Protein AF-A0A522Z5Q2-F1 (afdb_monomer_lite)

Secondary structure (DSSP, 8-state):
-----------------PPTTEEEETTEEEE-GGGG-------STT-PPPP--TT--PPPPPHHHHHHHHHHHHHHHHHHHHHHHHHHHHHHHHHHHHHHHHHHHHHHHHHHHHHHHH--SHHHHHHHHHHHHHHHHHHHHHHHHHHHHHHHHHHHHHHHHHHHHHHHHHHHHTPPTTPPP-

Radius of gyration: 29.08 Å; chains: 1; bounding box: 64×57×83 Å

Sequence (182 aa):
MAFLLAVWASGAQAAAVCPAGTRAYQGKCVKDAAAGWAVPSFPAAAVQPPPSKDGARRPPAGEAACRAFAADLEAFHSAQASEFSAQGRGHLRLEESLAAEAAAARDLSEDLTRQSRHARQSAIRRHLAAQAREAGQAAAAAEKRLKETVKMHREDEERFKDLYKIRARMLLERRPAGCPVK

pLDDT: mean 75.58, std 23.14, range [31.91, 97.81]

Foldseek 3Di:
DDDDDDDDDDDPDPPPPQPPQFDDDPNDTHGDVVSVPPPPPPDPPPDPDDPDDPDDPAPFDPPVLLVVLQVVLVVLVVVLVVVVVVLVVVLVVVLVVLVVLLVVLQVQLVVLQVVLVVDPDPVSNVVSNVSSVVSNVSSVVSVVVSVVSVVVSVVVVVVSVVVSVVVSVVSVVVRGHPRDDD

Structure (mmCIF, N/CA/C/O backbone):
data_AF-A0A522Z5Q2-F1
#
_entry.id   AF-A0A522Z5Q2-F1
#
loop_
_atom_site.group_PDB
_atom_site.id
_atom_site.type_symbol
_atom_site.label_atom_id
_atom_site.label_alt_id
_atom_site.label_comp_id
_atom_site.label_asym_id
_atom_site.label_entity_id
_atom_site.label_seq_id
_atom_site.pdbx_PDB_ins_code
_atom_site.Cartn_x
_atom_site.Cartn_y
_atom_site.Cartn_z
_atom_site.occupancy
_atom_site.B_iso_or_equiv
_atom_site.auth_seq_id
_atom_site.auth_comp_id
_atom_site.auth_asym_id
_atom_site.auth_atom_id
_atom_site.pdbx_PDB_model_num
ATOM 1 N N . MET A 1 1 ? 9.387 -39.835 44.032 1.00 39.75 1 MET A N 1
ATOM 2 C CA . MET A 1 1 ? 8.224 -40.233 43.212 1.00 39.75 1 MET A CA 1
ATOM 3 C C . MET A 1 1 ? 8.037 -39.197 42.122 1.00 39.75 1 MET A C 1
ATOM 5 O O . MET A 1 1 ? 7.792 -38.042 42.438 1.00 39.75 1 MET A O 1
ATOM 9 N N . ALA A 1 2 ? 8.246 -39.598 40.872 1.00 36.97 2 ALA A N 1
ATOM 10 C CA . ALA A 1 2 ? 7.953 -38.801 39.690 1.00 36.97 2 ALA A CA 1
ATOM 11 C C . ALA A 1 2 ? 6.520 -39.099 39.234 1.00 36.97 2 ALA A C 1
ATOM 13 O O . ALA A 1 2 ? 6.142 -40.267 39.197 1.00 36.97 2 ALA A O 1
ATOM 14 N N . PHE A 1 3 ? 5.765 -38.071 38.848 1.00 35.62 3 PHE A N 1
ATOM 15 C CA . PHE A 1 3 ? 4.756 -38.193 37.800 1.00 35.62 3 PHE A CA 1
ATOM 16 C C . PHE A 1 3 ? 4.723 -36.907 36.975 1.00 35.62 3 PHE A C 1
ATOM 18 O O . PHE A 1 3 ? 4.794 -35.795 37.493 1.00 35.62 3 PHE A O 1
ATOM 25 N N . LEU A 1 4 ? 4.721 -37.132 35.669 1.00 40.75 4 LEU A N 1
ATOM 26 C CA . LEU A 1 4 ? 4.955 -36.216 34.566 1.00 40.75 4 LEU A CA 1
ATOM 27 C C . LEU A 1 4 ? 3.636 -35.652 34.002 1.00 40.75 4 LEU A C 1
ATOM 29 O O . LEU A 1 4 ? 2.655 -36.379 33.914 1.00 40.75 4 LEU A O 1
ATOM 33 N N . LEU A 1 5 ? 3.731 -34.404 33.518 1.00 42.25 5 LEU A N 1
ATOM 34 C CA . LEU A 1 5 ? 3.204 -33.841 32.254 1.00 42.25 5 LEU A CA 1
ATOM 35 C C . LEU A 1 5 ? 1.690 -33.783 31.952 1.00 42.25 5 LEU A C 1
ATOM 37 O O . LEU A 1 5 ? 1.036 -34.802 31.778 1.00 42.25 5 LEU A O 1
ATOM 41 N N . ALA A 1 6 ? 1.232 -32.562 31.633 1.00 37.53 6 ALA A N 1
ATOM 42 C CA . ALA A 1 6 ? 0.583 -32.185 30.356 1.00 37.53 6 ALA A CA 1
ATOM 43 C C . ALA A 1 6 ? 0.484 -30.637 30.292 1.00 37.53 6 ALA A C 1
ATOM 45 O O . ALA A 1 6 ? -0.221 -30.032 31.089 1.00 37.53 6 ALA A O 1
ATOM 46 N N . VAL A 1 7 ? 1.388 -29.923 29.610 1.00 40.53 7 VAL A N 1
ATOM 47 C CA . VAL A 1 7 ? 1.385 -29.543 28.175 1.00 40.53 7 VAL A CA 1
ATOM 48 C C . VAL A 1 7 ? 0.210 -28.649 27.757 1.00 40.53 7 VAL A C 1
ATOM 50 O O . VAL A 1 7 ? -0.868 -29.141 27.460 1.00 40.53 7 VAL A O 1
ATOM 53 N N . TRP A 1 8 ? 0.512 -27.351 27.632 1.00 32.66 8 TRP A N 1
ATOM 54 C CA . TRP A 1 8 ? 0.177 -26.451 26.511 1.00 32.66 8 TRP A CA 1
ATOM 55 C C . TRP A 1 8 ? 1.409 -25.525 26.363 1.00 32.66 8 TRP A C 1
ATOM 57 O O . TRP A 1 8 ? 1.657 -24.686 27.220 1.00 32.66 8 TRP A O 1
ATOM 67 N N . ALA A 1 9 ? 2.410 -25.844 25.530 1.00 31.91 9 ALA A N 1
ATOM 68 C CA . ALA A 1 9 ? 2.578 -25.321 24.163 1.00 31.91 9 ALA A CA 1
ATOM 69 C C . ALA A 1 9 ? 1.992 -23.897 24.009 1.00 31.91 9 ALA A C 1
ATOM 71 O O . ALA A 1 9 ? 0.781 -23.730 23.965 1.00 31.91 9 ALA A O 1
ATOM 72 N N . SER A 1 10 ? 2.776 -22.818 23.913 1.00 33.16 10 SER A N 1
ATOM 73 C CA . SER A 1 10 ? 3.677 -22.580 22.780 1.00 33.16 10 SER A CA 1
ATOM 74 C C . SER A 1 10 ? 4.737 -21.500 23.077 1.00 33.16 10 SER A C 1
ATOM 76 O O . SER A 1 10 ? 4.410 -20.349 23.336 1.00 33.16 10 SER A O 1
ATOM 78 N N . GLY A 1 11 ? 6.017 -21.858 22.928 1.00 32.12 11 GLY A N 1
ATOM 79 C CA . GLY A 1 11 ? 6.884 -21.130 21.991 1.00 32.12 11 GLY A CA 1
ATOM 80 C C . GLY A 1 11 ? 7.671 -19.894 22.437 1.00 32.12 11 GLY A C 1
ATOM 81 O O . GLY A 1 11 ? 8.184 -19.212 21.557 1.00 32.12 11 GLY A O 1
ATOM 82 N N . ALA A 1 12 ? 7.854 -19.605 23.727 1.00 33.62 12 ALA A N 1
ATOM 83 C CA . ALA A 1 12 ? 8.847 -18.609 24.159 1.00 33.62 12 ALA A CA 1
ATOM 84 C C . ALA A 1 12 ? 10.273 -19.194 24.081 1.00 33.62 12 ALA A C 1
ATOM 86 O O . ALA A 1 12 ? 10.928 -19.440 25.091 1.00 33.62 12 ALA A O 1
ATOM 87 N N . GLN A 1 13 ? 10.739 -19.492 22.866 1.00 34.06 13 GLN A N 1
ATOM 88 C CA . GLN A 1 13 ? 12.143 -19.801 22.623 1.00 34.06 13 GLN A CA 1
ATOM 89 C C . GLN A 1 13 ? 12.904 -18.485 22.548 1.00 34.06 13 GLN A C 1
ATOM 91 O O . GLN A 1 13 ? 12.563 -17.602 21.761 1.00 34.06 13 GLN A O 1
ATOM 96 N N . ALA A 1 14 ? 13.902 -18.382 23.426 1.00 37.41 14 ALA A N 1
ATOM 97 C CA . ALA A 1 14 ? 14.909 -17.340 23.476 1.00 37.41 14 ALA A CA 1
ATOM 98 C C . ALA A 1 14 ? 15.208 -16.799 22.077 1.00 37.41 14 ALA A C 1
ATOM 100 O O . ALA A 1 14 ? 15.500 -17.575 21.165 1.00 37.41 14 ALA A O 1
ATOM 101 N N . ALA A 1 15 ? 15.111 -15.479 21.924 1.00 38.41 15 ALA A N 1
ATOM 102 C CA . ALA A 1 15 ? 15.495 -14.780 20.713 1.00 38.41 15 ALA A CA 1
ATOM 103 C C . ALA A 1 15 ? 16.954 -15.133 20.392 1.00 38.41 15 ALA A C 1
ATOM 105 O O . ALA A 1 15 ? 17.887 -14.534 20.923 1.00 38.41 15 ALA A O 1
ATOM 106 N N . ALA A 1 16 ? 17.150 -16.153 19.556 1.00 43.03 16 ALA A N 1
ATOM 107 C CA . ALA A 1 16 ? 18.409 -16.394 18.891 1.00 43.03 16 ALA A CA 1
ATOM 108 C C . ALA A 1 16 ? 18.681 -15.116 18.104 1.00 43.03 16 ALA A C 1
ATOM 110 O O . ALA A 1 16 ? 17.956 -14.802 17.158 1.00 43.03 16 ALA A O 1
ATOM 111 N N . VAL A 1 17 ? 19.650 -14.330 18.572 1.00 49.66 17 VAL A N 1
ATOM 112 C CA . VAL A 1 17 ? 20.093 -13.112 17.899 1.00 49.66 17 VAL A CA 1
ATOM 113 C C . VAL A 1 17 ? 20.718 -13.563 16.588 1.00 49.66 17 VAL A C 1
ATOM 115 O O . VAL A 1 17 ? 21.892 -13.916 16.516 1.00 49.66 17 VAL A O 1
ATOM 118 N N . CYS A 1 18 ? 19.882 -13.662 15.562 1.00 51.28 18 CYS A N 1
ATOM 119 C CA . CYS A 1 18 ? 20.317 -13.998 14.227 1.00 51.28 18 CYS A CA 1
ATOM 120 C C . CYS A 1 18 ? 21.142 -12.819 13.685 1.00 51.28 18 CYS A C 1
ATOM 122 O O . CYS A 1 18 ? 20.737 -11.665 13.858 1.00 51.28 18 CYS A O 1
ATOM 124 N N . PRO A 1 19 ? 22.316 -13.071 13.077 1.00 53.00 19 PRO A N 1
ATOM 125 C CA . PRO A 1 19 ? 23.154 -12.012 12.525 1.00 53.00 19 PRO A CA 1
ATOM 126 C C . PRO A 1 19 ? 22.385 -11.192 11.478 1.00 53.00 19 PRO A C 1
ATOM 128 O O . PRO A 1 19 ? 21.470 -11.701 10.821 1.00 53.00 19 PRO A O 1
ATOM 131 N N . ALA A 1 20 ? 22.762 -9.919 11.320 1.00 49.28 20 ALA A N 1
ATOM 132 C CA . ALA A 1 20 ? 22.108 -8.991 10.398 1.00 49.28 20 ALA A CA 1
ATOM 133 C C . ALA A 1 20 ? 21.962 -9.601 8.987 1.00 49.28 20 ALA A C 1
ATOM 135 O O . ALA A 1 20 ? 22.921 -10.132 8.428 1.00 49.28 20 ALA A O 1
ATOM 136 N N . GLY A 1 21 ? 20.749 -9.545 8.428 1.00 53.97 21 GLY A N 1
ATOM 137 C CA . GLY A 1 21 ? 20.407 -10.163 7.137 1.00 53.97 21 GLY A CA 1
ATOM 138 C C . GLY A 1 21 ? 19.859 -11.596 7.219 1.00 53.97 21 GLY A C 1
ATOM 139 O O . GLY A 1 21 ? 19.678 -12.250 6.188 1.00 53.97 21 GLY A O 1
ATOM 140 N N . THR A 1 22 ? 19.577 -12.105 8.422 1.00 58.41 22 THR A N 1
ATOM 141 C CA . THR A 1 22 ? 18.946 -13.417 8.632 1.00 58.41 22 THR A CA 1
ATOM 142 C C . THR A 1 22 ? 17.765 -13.311 9.598 1.00 58.41 22 THR A C 1
ATOM 144 O O . THR A 1 22 ? 17.774 -12.488 10.511 1.00 58.41 22 THR A O 1
ATOM 147 N N . ARG A 1 23 ? 16.735 -14.143 9.402 1.00 61.78 23 ARG A N 1
ATOM 148 C CA . ARG A 1 23 ? 15.560 -14.233 10.280 1.00 61.78 23 ARG A CA 1
ATOM 149 C C . ARG A 1 23 ? 15.444 -15.625 10.890 1.00 61.78 23 ARG A C 1
ATOM 151 O O . ARG A 1 23 ? 15.803 -16.617 10.255 1.00 61.78 23 ARG A O 1
ATOM 158 N N . ALA A 1 24 ? 14.917 -15.713 12.106 1.00 61.19 24 ALA A N 1
ATOM 159 C CA . ALA A 1 24 ? 14.666 -16.995 12.750 1.00 61.19 24 ALA A CA 1
ATOM 160 C C . ALA A 1 24 ? 13.459 -17.691 12.096 1.00 61.19 24 ALA A C 1
ATOM 162 O O . ALA A 1 24 ? 12.355 -17.150 12.075 1.00 61.19 24 ALA A O 1
ATOM 163 N N . TYR A 1 25 ? 13.661 -18.898 11.570 1.00 56.28 25 TYR A N 1
ATOM 164 C CA . TYR A 1 25 ? 12.592 -19.765 11.081 1.00 56.28 25 TYR A CA 1
ATOM 165 C C . TYR A 1 25 ? 12.847 -21.191 11.577 1.00 56.28 25 TYR A C 1
ATOM 167 O O . TYR A 1 25 ? 13.908 -21.763 11.335 1.00 56.28 25 TYR A O 1
ATOM 175 N N . GLN A 1 26 ? 11.886 -21.741 12.325 1.00 53.81 26 GLN A N 1
ATOM 176 C CA . GLN A 1 26 ? 11.979 -23.059 12.973 1.00 53.81 26 GLN A CA 1
ATOM 177 C C . GLN A 1 26 ? 13.269 -23.268 13.794 1.00 53.81 26 GLN A C 1
ATOM 179 O O . GLN A 1 26 ? 13.958 -24.277 13.662 1.00 53.81 26 GLN A O 1
ATOM 184 N N . GLY A 1 27 ? 13.628 -22.286 14.628 1.00 56.16 27 GLY A N 1
ATOM 185 C CA . GLY A 1 27 ? 14.790 -22.380 15.522 1.00 56.16 27 GLY A CA 1
ATOM 186 C C . GLY A 1 27 ? 16.156 -22.309 14.826 1.00 56.16 27 GLY A C 1
ATOM 187 O O . GLY A 1 27 ? 17.178 -22.493 15.480 1.00 56.16 27 GLY A O 1
ATOM 188 N N . LYS A 1 28 ? 16.196 -22.031 13.517 1.00 50.75 28 LYS A N 1
ATOM 189 C CA . LYS A 1 28 ? 17.424 -21.802 12.744 1.00 50.75 28 LYS A CA 1
ATOM 190 C C . LYS A 1 28 ? 17.410 -20.394 12.156 1.00 50.75 28 LYS A C 1
ATOM 192 O O . LYS A 1 28 ? 16.359 -19.896 11.755 1.00 50.75 28 LYS A O 1
ATOM 197 N N . CYS A 1 29 ? 18.573 -19.751 12.089 1.00 65.12 29 CYS A N 1
ATOM 198 C CA . CYS A 1 29 ? 18.718 -18.490 11.368 1.00 65.12 29 CYS A CA 1
ATOM 199 C C . CYS A 1 29 ? 18.789 -18.792 9.872 1.00 65.12 29 CYS A C 1
ATOM 201 O O . CYS A 1 29 ? 19.710 -19.461 9.405 1.00 65.12 29 CYS A O 1
ATOM 203 N N . VAL A 1 30 ? 17.791 -18.329 9.130 1.00 64.38 30 VAL A N 1
ATOM 204 C CA . VAL A 1 30 ? 17.676 -18.528 7.685 1.00 64.38 30 VAL A CA 1
ATOM 205 C C . VAL A 1 30 ? 17.861 -17.175 7.013 1.00 64.38 30 VAL A C 1
ATOM 207 O O . VAL A 1 30 ? 17.411 -16.155 7.536 1.00 64.38 30 VAL A O 1
ATOM 210 N N . LYS A 1 31 ? 18.555 -17.145 5.872 1.00 59.38 31 LYS A N 1
ATOM 211 C CA . LYS A 1 31 ? 18.798 -15.911 5.117 1.00 59.38 31 LYS A CA 1
ATOM 212 C C . LYS A 1 31 ? 17.469 -15.224 4.828 1.00 59.38 31 LYS A C 1
ATOM 214 O O . LYS A 1 31 ? 16.547 -15.854 4.309 1.00 59.38 31 LYS A O 1
ATOM 219 N N . ASP A 1 32 ? 17.357 -13.964 5.231 1.00 53.25 32 ASP A N 1
ATOM 220 C CA . ASP A 1 32 ? 16.110 -13.240 5.077 1.00 53.25 32 ASP A CA 1
ATOM 221 C C . ASP A 1 32 ? 15.901 -12.951 3.587 1.00 53.25 32 ASP A C 1
ATOM 223 O O . ASP A 1 32 ? 16.698 -12.254 2.961 1.00 53.25 32 ASP A O 1
ATOM 227 N N . ALA A 1 33 ? 14.849 -13.516 2.992 1.00 50.41 33 ALA A N 1
ATOM 228 C CA . ALA A 1 33 ? 14.496 -13.229 1.604 1.00 50.41 33 ALA A CA 1
ATOM 229 C C . ALA A 1 33 ? 14.073 -11.758 1.429 1.00 50.41 33 ALA A C 1
ATOM 231 O O . ALA A 1 33 ? 14.180 -11.223 0.328 1.00 50.41 33 ALA A O 1
ATOM 232 N N . ALA A 1 34 ? 13.679 -11.074 2.514 1.00 44.62 34 ALA A N 1
ATOM 233 C CA . ALA A 1 34 ? 13.460 -9.630 2.513 1.00 44.62 34 ALA A CA 1
ATOM 234 C C . ALA A 1 34 ? 14.778 -8.827 2.486 1.00 44.62 34 ALA A C 1
ATOM 236 O O . ALA A 1 34 ? 14.795 -7.719 1.960 1.00 44.62 34 ALA A O 1
ATOM 237 N N . ALA A 1 35 ? 15.904 -9.405 2.930 1.00 40.78 35 ALA A N 1
ATOM 238 C CA . ALA A 1 35 ? 17.241 -8.824 2.746 1.00 40.78 35 ALA A CA 1
ATOM 239 C C . ALA A 1 35 ? 17.803 -9.052 1.324 1.00 40.78 35 ALA A C 1
ATOM 241 O O . ALA A 1 35 ? 18.910 -8.620 1.009 1.00 40.78 35 ALA A O 1
ATOM 242 N N . GLY A 1 36 ? 17.038 -9.734 0.462 1.00 36.78 36 GLY A N 1
ATOM 243 C CA . GLY A 1 36 ? 17.340 -9.971 -0.949 1.00 36.78 36 GLY A CA 1
ATOM 244 C C . GLY A 1 36 ? 16.878 -8.866 -1.900 1.00 36.78 36 GLY A C 1
ATOM 245 O O . GLY A 1 36 ? 17.236 -8.920 -3.070 1.00 36.78 36 GLY A O 1
ATOM 246 N N . TRP A 1 37 ? 16.179 -7.830 -1.424 1.00 36.66 37 TRP A N 1
ATOM 247 C CA . TRP A 1 37 ? 15.993 -6.590 -2.192 1.00 36.66 37 TRP A CA 1
ATOM 248 C C . TRP A 1 37 ? 17.226 -5.690 -2.057 1.00 36.66 37 TRP A C 1
ATOM 250 O O . TRP A 1 37 ? 17.135 -4.475 -1.898 1.00 36.66 37 TRP A O 1
ATOM 260 N N . ALA A 1 38 ? 18.413 -6.291 -2.129 1.00 36.41 38 ALA A N 1
ATOM 261 C CA . ALA A 1 38 ? 19.543 -5.562 -2.654 1.00 36.41 38 ALA A CA 1
ATOM 262 C C . ALA A 1 38 ? 19.177 -5.277 -4.111 1.00 36.41 38 ALA A C 1
ATOM 264 O O . ALA A 1 38 ? 19.219 -6.172 -4.956 1.00 36.41 38 ALA A O 1
ATOM 265 N N . VAL A 1 39 ? 18.769 -4.033 -4.387 1.00 37.34 39 VAL A N 1
ATOM 266 C CA . VAL A 1 39 ? 18.890 -3.444 -5.723 1.00 37.34 39 VAL A CA 1
ATOM 267 C C . VAL A 1 39 ? 20.218 -3.961 -6.267 1.00 37.34 39 VAL A C 1
ATOM 269 O O . VAL A 1 39 ? 21.220 -3.758 -5.575 1.00 37.34 39 VAL A O 1
ATOM 272 N N . PRO A 1 40 ? 20.271 -4.679 -7.403 1.00 36.97 40 PRO A N 1
ATOM 273 C CA . PRO A 1 40 ? 21.553 -5.062 -7.950 1.00 36.97 40 PRO A CA 1
ATOM 274 C C . PRO A 1 40 ? 22.292 -3.756 -8.232 1.00 36.97 40 PRO A C 1
ATOM 276 O O . PRO A 1 40 ? 22.008 -3.048 -9.199 1.00 36.97 40 PRO A O 1
ATOM 279 N N . SER A 1 41 ? 23.209 -3.396 -7.336 1.00 40.81 41 SER A N 1
ATOM 280 C CA . SER A 1 41 ? 24.253 -2.430 -7.591 1.00 40.81 41 SER A CA 1
ATOM 281 C C . SER A 1 41 ? 25.158 -3.107 -8.605 1.00 40.81 41 SER A C 1
ATOM 283 O O . SER A 1 41 ? 26.163 -3.734 -8.278 1.00 40.81 41 SER A O 1
ATOM 285 N N . PHE A 1 42 ? 24.741 -3.051 -9.868 1.00 39.38 42 PHE A N 1
ATOM 286 C CA . PHE A 1 42 ? 25.626 -3.367 -10.971 1.00 39.38 42 PHE A CA 1
ATOM 287 C C . PHE A 1 42 ? 26.888 -2.513 -10.798 1.00 39.38 42 PHE A C 1
ATOM 289 O O . PHE A 1 42 ? 26.778 -1.327 -10.458 1.00 39.38 42 PHE A O 1
ATOM 296 N N . PRO A 1 43 ? 28.086 -3.101 -10.951 1.00 35.94 43 PRO A N 1
ATOM 297 C CA . PRO A 1 43 ? 29.319 -2.412 -10.630 1.00 35.94 43 PRO A CA 1
ATOM 298 C C . PRO A 1 43 ? 29.424 -1.161 -11.501 1.00 35.94 43 PRO A C 1
ATOM 300 O O . PRO A 1 43 ? 29.395 -1.236 -12.727 1.00 35.94 43 PRO A O 1
ATOM 303 N N . ALA A 1 44 ? 29.604 -0.004 -10.862 1.00 38.53 44 ALA A N 1
ATOM 304 C CA . ALA A 1 44 ? 29.945 1.251 -11.535 1.00 38.53 44 ALA A CA 1
ATOM 305 C C . ALA A 1 44 ? 31.268 1.153 -12.334 1.00 38.53 44 ALA A C 1
ATOM 307 O O . ALA A 1 44 ? 31.595 2.032 -13.128 1.00 38.53 44 ALA A O 1
ATOM 308 N N . ALA A 1 45 ? 32.022 0.064 -12.162 1.00 34.72 45 ALA A N 1
ATOM 309 C CA . ALA A 1 45 ? 33.273 -0.232 -12.842 1.00 34.72 45 ALA A CA 1
ATOM 310 C C . ALA A 1 45 ? 33.057 -1.031 -14.143 1.00 34.72 45 ALA A C 1
ATOM 312 O O . ALA A 1 45 ? 33.442 -2.190 -14.244 1.00 34.72 45 ALA A O 1
ATOM 313 N N . ALA A 1 46 ? 32.445 -0.400 -15.144 1.00 38.81 46 ALA A N 1
ATOM 314 C CA . ALA A 1 46 ? 32.637 -0.758 -16.560 1.00 38.81 46 ALA A CA 1
ATOM 315 C C . 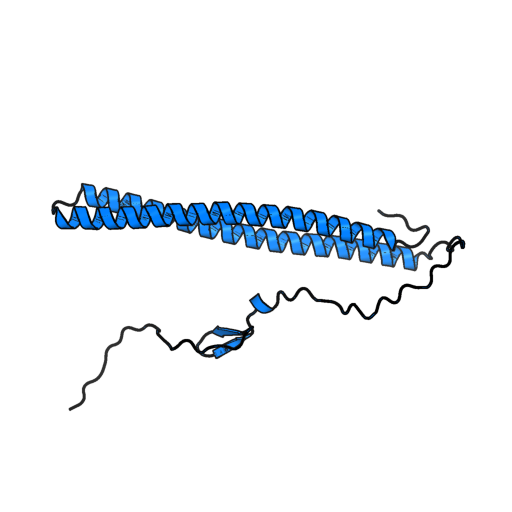ALA A 1 46 ? 32.287 0.386 -17.530 1.00 38.81 46 ALA A C 1
ATOM 317 O O . ALA A 1 46 ? 32.404 0.227 -18.742 1.00 38.81 46 ALA A O 1
ATOM 318 N N . VAL A 1 47 ? 31.873 1.554 -17.030 1.00 40.94 47 VAL A N 1
ATOM 319 C CA . VAL A 1 47 ? 31.561 2.712 -17.872 1.00 40.94 47 VAL A CA 1
ATOM 320 C C . VAL A 1 47 ? 32.761 3.648 -17.858 1.00 40.94 47 VAL A C 1
ATOM 322 O O . VAL A 1 47 ? 32.759 4.677 -17.190 1.00 40.94 47 VAL A O 1
ATOM 325 N N . GLN A 1 48 ? 33.817 3.287 -18.589 1.00 32.72 48 GLN A N 1
ATOM 326 C CA . GLN A 1 48 ? 34.697 4.334 -19.098 1.00 32.72 48 GLN A CA 1
ATOM 327 C C . GLN A 1 48 ? 33.890 5.106 -20.151 1.00 32.72 48 GLN A C 1
ATOM 329 O O . GLN A 1 48 ? 33.435 4.491 -21.122 1.00 32.72 48 GLN A O 1
ATOM 334 N N . PRO A 1 49 ? 33.653 6.420 -19.978 1.00 40.06 49 PRO A N 1
ATOM 335 C CA . PRO A 1 49 ? 33.082 7.214 -21.051 1.00 40.06 49 PRO A CA 1
ATOM 336 C C . PRO A 1 49 ? 34.054 7.147 -22.239 1.00 40.06 49 PRO A C 1
ATOM 338 O O . PRO A 1 49 ? 35.247 7.404 -22.050 1.00 40.06 49 PRO A O 1
ATOM 341 N N . PRO A 1 50 ? 33.611 6.785 -23.458 1.00 42.81 50 PRO A N 1
ATOM 342 C CA . PRO A 1 50 ? 34.470 6.959 -24.617 1.00 42.81 50 PRO A CA 1
ATOM 343 C C . PRO A 1 50 ? 34.821 8.451 -24.725 1.00 42.81 50 PRO A C 1
ATOM 345 O O . PRO A 1 50 ? 33.965 9.292 -24.430 1.00 42.81 50 PRO A O 1
ATOM 348 N N . PRO A 1 51 ? 36.056 8.806 -25.121 1.00 38.00 51 PRO A N 1
ATOM 349 C CA . PRO A 1 51 ? 36.444 10.202 -25.251 1.00 38.00 51 PRO A CA 1
ATOM 350 C C . PRO A 1 51 ? 35.467 10.922 -26.182 1.00 38.00 51 PRO A C 1
ATOM 352 O O . PRO A 1 51 ? 35.148 10.429 -27.270 1.00 38.00 51 PRO A O 1
ATOM 355 N N . SER A 1 52 ? 34.991 12.082 -25.726 1.00 41.00 52 SER A N 1
ATOM 356 C CA . SER A 1 52 ? 34.216 13.029 -26.522 1.00 41.00 52 SER A CA 1
ATOM 357 C C . SER A 1 52 ? 34.997 13.353 -27.794 1.00 41.00 52 SER A C 1
ATOM 359 O O . SER A 1 52 ? 35.996 14.068 -27.755 1.00 41.00 52 SER A O 1
ATOM 361 N N . LYS A 1 53 ? 34.578 12.782 -28.925 1.00 39.84 53 LYS A N 1
ATOM 362 C CA . LYS A 1 53 ? 34.948 13.293 -30.242 1.00 39.84 53 LYS A CA 1
ATOM 363 C C . LYS A 1 53 ? 33.817 14.192 -30.704 1.00 39.84 53 LYS A C 1
ATOM 365 O O . LYS A 1 53 ? 32.850 13.726 -31.308 1.00 39.84 53 LYS A O 1
ATOM 370 N N . ASP A 1 54 ? 33.967 15.471 -30.392 1.00 44.38 54 ASP A N 1
ATOM 371 C CA . ASP A 1 54 ? 33.255 16.546 -31.062 1.00 44.38 54 ASP A CA 1
ATOM 372 C C . ASP A 1 54 ? 33.462 16.427 -32.585 1.00 44.38 54 ASP A C 1
ATOM 374 O O . ASP A 1 54 ? 34.579 16.246 -33.071 1.00 44.38 54 ASP A O 1
ATOM 378 N N . GLY A 1 55 ? 32.367 16.494 -33.347 1.00 37.97 55 GLY A N 1
ATOM 379 C CA . GLY A 1 55 ? 32.405 16.864 -34.768 1.00 37.97 55 GLY A CA 1
ATOM 380 C C . GLY A 1 55 ? 32.316 15.769 -35.840 1.00 37.97 55 GLY A C 1
ATOM 381 O O . GLY A 1 55 ? 32.260 16.120 -37.016 1.00 37.97 55 GLY A O 1
ATOM 382 N N . ALA A 1 56 ? 32.235 14.473 -35.521 1.00 40.38 56 ALA A N 1
ATOM 383 C CA . ALA A 1 56 ? 32.031 13.443 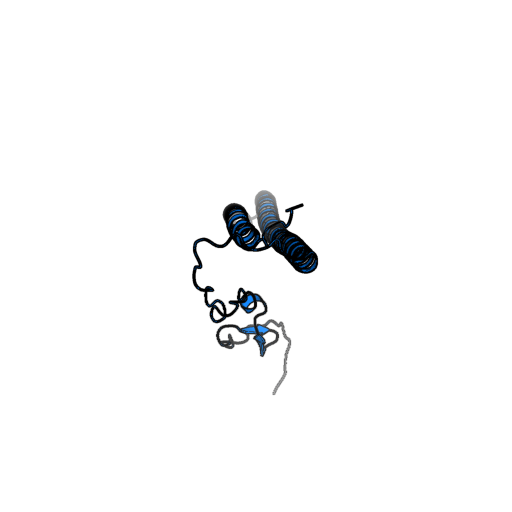-36.552 1.00 40.38 56 ALA A CA 1
ATOM 384 C C . ALA A 1 56 ? 30.562 12.999 -36.616 1.00 40.38 56 ALA A C 1
ATOM 386 O O . ALA A 1 56 ? 30.041 12.400 -35.674 1.00 40.38 56 ALA A O 1
ATOM 387 N N . ARG A 1 57 ? 29.898 13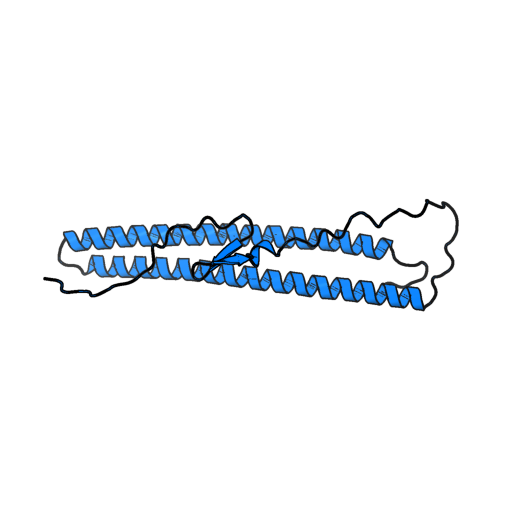.247 -37.754 1.00 47.88 57 ARG A N 1
ATOM 388 C CA . ARG A 1 57 ? 28.602 12.641 -38.097 1.00 47.88 57 ARG A CA 1
ATOM 389 C C . ARG A 1 57 ? 28.789 11.120 -38.037 1.00 47.88 57 ARG A C 1
ATOM 391 O O . ARG A 1 57 ? 29.386 10.545 -38.944 1.00 47.88 57 ARG A O 1
ATOM 398 N N . ARG A 1 58 ? 28.376 10.484 -36.931 1.00 50.91 58 ARG A N 1
ATOM 399 C CA . ARG A 1 58 ? 28.484 9.026 -36.771 1.00 50.91 58 ARG A CA 1
ATOM 400 C C . ARG A 1 58 ? 27.812 8.379 -37.990 1.00 50.91 58 ARG A C 1
ATOM 402 O O . ARG A 1 58 ? 26.693 8.791 -38.314 1.00 50.91 58 ARG A O 1
ATOM 409 N N . PRO A 1 59 ? 28.474 7.437 -38.686 1.00 51.19 59 PRO A N 1
ATOM 410 C CA . PRO A 1 59 ? 27.846 6.737 -39.798 1.00 51.19 59 PRO A CA 1
ATOM 411 C C . PRO A 1 59 ? 26.526 6.111 -39.321 1.00 51.19 59 PRO A C 1
ATOM 413 O O . PRO A 1 59 ? 26.421 5.771 -38.135 1.00 51.19 59 PRO A O 1
ATOM 416 N N . PRO A 1 60 ? 25.509 6.002 -40.199 1.00 60.84 60 PRO A N 1
ATOM 417 C CA . PRO A 1 60 ? 24.250 5.375 -39.829 1.00 60.84 60 PRO A CA 1
ATOM 418 C C . PRO A 1 60 ? 24.547 3.987 -39.271 1.00 60.84 60 PRO A C 1
ATOM 420 O O . PRO A 1 60 ? 25.342 3.229 -39.831 1.00 60.84 60 PRO A O 1
ATOM 423 N N . ALA A 1 61 ? 23.956 3.693 -38.120 1.00 68.31 61 ALA A N 1
ATOM 424 C CA . ALA A 1 61 ? 24.130 2.407 -37.486 1.00 68.31 61 ALA A CA 1
ATOM 425 C C . ALA A 1 61 ? 23.592 1.311 -38.415 1.00 68.31 61 ALA A C 1
ATOM 427 O O . ALA A 1 61 ? 22.551 1.478 -39.052 1.00 68.31 61 ALA A O 1
ATOM 428 N N . GLY A 1 62 ? 24.315 0.194 -38.502 1.00 78.56 62 GLY A N 1
ATOM 429 C CA . GLY A 1 62 ? 23.849 -0.961 -39.260 1.00 78.56 62 GLY A CA 1
ATOM 430 C C . GLY A 1 62 ? 22.549 -1.516 -38.677 1.00 78.56 62 GLY A C 1
ATOM 431 O O . GLY A 1 62 ? 22.265 -1.353 -37.489 1.00 78.56 62 GLY A O 1
ATOM 432 N N . GLU A 1 63 ? 21.778 -2.222 -39.500 1.00 83.44 63 GLU A N 1
ATOM 433 C CA . GLU A 1 63 ? 20.478 -2.787 -39.121 1.00 83.44 63 GLU A CA 1
ATOM 434 C C . GLU A 1 63 ? 20.534 -3.612 -37.820 1.00 83.44 63 GLU A C 1
ATOM 436 O O . GLU A 1 63 ? 19.645 -3.513 -36.976 1.00 83.44 63 GLU A O 1
ATOM 441 N N . ALA A 1 64 ? 21.625 -4.355 -37.606 1.00 85.06 64 ALA A N 1
ATOM 442 C CA . ALA A 1 64 ? 21.860 -5.125 -36.387 1.00 85.06 64 ALA A CA 1
ATOM 443 C C . ALA A 1 64 ? 21.890 -4.258 -35.113 1.00 85.06 64 ALA A C 1
ATOM 445 O O . ALA A 1 64 ? 21.315 -4.644 -34.098 1.00 85.06 64 ALA A O 1
ATOM 446 N N . ALA A 1 65 ? 22.499 -3.069 -35.165 1.00 84.25 65 ALA A N 1
ATOM 447 C CA . ALA A 1 65 ? 22.566 -2.156 -34.025 1.00 84.25 65 ALA A CA 1
ATOM 448 C C . ALA A 1 65 ? 21.197 -1.531 -33.710 1.00 84.25 65 ALA A C 1
ATOM 450 O O . ALA A 1 65 ? 20.856 -1.363 -32.541 1.00 84.25 65 ALA A O 1
ATOM 451 N N . CYS A 1 66 ? 20.384 -1.240 -34.732 1.00 86.12 66 CYS A N 1
ATOM 452 C CA . CYS A 1 66 ? 19.013 -0.774 -34.521 1.00 86.12 66 CYS A CA 1
ATOM 453 C C . CYS A 1 66 ? 18.107 -1.866 -33.944 1.00 86.12 66 CYS A C 1
ATOM 455 O O . CYS A 1 66 ? 17.301 -1.575 -33.063 1.00 86.12 66 CYS A O 1
ATOM 457 N N . ARG A 1 67 ? 18.250 -3.118 -34.401 1.00 87.69 67 ARG A N 1
ATOM 458 C CA . ARG A 1 67 ? 17.505 -4.260 -33.847 1.00 87.69 67 ARG A CA 1
ATOM 459 C C . ARG A 1 67 ? 17.881 -4.532 -32.390 1.00 87.69 67 ARG A C 1
ATOM 461 O O . ARG A 1 67 ? 16.987 -4.735 -31.580 1.00 87.69 67 ARG A O 1
ATOM 468 N N . ALA A 1 68 ? 19.172 -4.486 -32.054 1.00 86.81 68 ALA A N 1
ATOM 469 C CA . ALA A 1 68 ? 19.637 -4.641 -30.676 1.00 86.81 68 ALA A CA 1
ATOM 470 C C . ALA A 1 68 ? 19.065 -3.546 -29.762 1.00 86.81 68 ALA A C 1
ATOM 472 O O . ALA A 1 68 ? 18.482 -3.852 -28.731 1.00 86.81 68 ALA A O 1
ATOM 473 N N . PHE A 1 69 ? 19.127 -2.280 -30.192 1.00 89.12 69 PHE A N 1
ATOM 474 C CA . PHE A 1 69 ? 18.531 -1.170 -29.446 1.00 89.12 69 PHE A CA 1
ATOM 475 C C . PHE A 1 69 ? 17.015 -1.327 -29.245 1.00 89.12 69 PHE A C 1
ATOM 477 O O . PHE A 1 69 ? 16.510 -1.065 -28.157 1.00 89.12 69 PHE A O 1
ATOM 484 N N . ALA A 1 70 ? 16.281 -1.754 -30.277 1.00 88.69 70 ALA A N 1
ATOM 485 C CA . ALA A 1 70 ? 14.842 -1.989 -30.169 1.00 88.69 70 ALA A CA 1
ATOM 486 C C . ALA A 1 70 ? 14.520 -3.117 -29.174 1.00 88.69 70 ALA A C 1
ATOM 488 O O . ALA A 1 70 ? 13.615 -2.962 -28.358 1.00 88.69 70 ALA A O 1
ATOM 489 N N . ALA A 1 71 ? 15.295 -4.206 -29.197 1.00 88.81 71 ALA A N 1
ATOM 490 C CA . ALA A 1 71 ? 15.161 -5.298 -28.238 1.00 88.81 71 ALA A CA 1
ATOM 491 C C . ALA A 1 71 ? 15.470 -4.841 -26.802 1.00 88.81 71 ALA A C 1
ATOM 493 O O . ALA A 1 71 ? 14.731 -5.183 -25.884 1.00 88.81 71 ALA A O 1
ATOM 494 N N . ASP A 1 72 ? 16.505 -4.018 -26.605 1.00 89.12 72 ASP A N 1
ATOM 495 C CA . ASP A 1 72 ? 16.839 -3.446 -25.295 1.00 89.12 72 ASP A CA 1
ATOM 496 C C . ASP A 1 72 ? 15.726 -2.523 -24.771 1.00 89.12 72 ASP A C 1
ATOM 498 O O . ASP A 1 72 ? 15.412 -2.535 -23.580 1.00 89.12 72 ASP A O 1
ATOM 502 N N . LEU A 1 73 ? 15.103 -1.733 -25.653 1.00 91.12 73 LEU A N 1
ATOM 503 C CA . LEU A 1 73 ? 13.985 -0.849 -25.313 1.00 91.12 73 LEU A CA 1
ATOM 504 C C . LEU A 1 73 ? 12.733 -1.653 -24.917 1.00 91.12 73 LEU A C 1
ATOM 506 O O . LEU A 1 73 ? 12.105 -1.360 -23.899 1.00 91.12 73 LEU A O 1
ATOM 510 N N . GLU A 1 74 ? 12.399 -2.699 -25.671 1.00 90.38 74 GLU A N 1
ATOM 511 C CA . GLU A 1 74 ? 11.289 -3.608 -25.358 1.00 90.38 74 GLU A CA 1
ATOM 512 C C . GLU A 1 74 ? 11.532 -4.381 -24.050 1.00 90.38 74 GLU A C 1
ATOM 514 O O . GLU A 1 74 ? 10.650 -4.463 -23.186 1.00 90.38 74 GLU A O 1
ATOM 519 N N . ALA A 1 75 ? 12.750 -4.889 -23.851 1.00 90.81 75 ALA A N 1
ATOM 520 C CA . ALA A 1 75 ? 13.165 -5.546 -22.615 1.00 90.81 75 ALA A CA 1
ATOM 521 C C . ALA A 1 75 ? 13.078 -4.590 -21.415 1.00 90.81 75 ALA A C 1
ATOM 523 O O . ALA A 1 75 ? 12.579 -4.966 -20.355 1.00 90.81 75 ALA A O 1
ATOM 524 N N . PHE A 1 76 ? 13.494 -3.332 -21.581 1.00 91.75 76 PHE A N 1
ATOM 525 C CA . PHE A 1 76 ? 13.349 -2.307 -20.550 1.00 91.75 76 PHE A CA 1
ATOM 526 C C . PHE A 1 76 ? 11.877 -2.075 -20.180 1.00 91.75 76 PHE A C 1
ATOM 528 O O . PHE A 1 76 ? 11.528 -2.149 -19.001 1.00 91.75 76 PHE A O 1
ATOM 535 N N . HIS A 1 77 ? 10.997 -1.830 -21.156 1.00 90.19 77 HIS A N 1
ATOM 536 C CA . HIS A 1 77 ? 9.579 -1.570 -20.886 1.00 90.19 77 HIS A CA 1
ATOM 537 C C . HIS A 1 77 ? 8.873 -2.767 -20.244 1.00 90.19 77 HIS A C 1
ATOM 539 O O . HIS A 1 77 ? 8.135 -2.594 -19.272 1.00 90.19 77 HIS A O 1
ATOM 545 N N . SER A 1 78 ? 9.126 -3.978 -20.744 1.00 89.62 78 SER A N 1
ATOM 546 C CA . SER A 1 78 ? 8.561 -5.210 -20.183 1.00 89.62 78 SER A CA 1
ATOM 547 C C . SER A 1 78 ? 9.049 -5.470 -18.753 1.00 89.62 78 SER A C 1
ATOM 549 O O . SER A 1 78 ? 8.233 -5.768 -17.875 1.00 89.62 78 SER A O 1
ATOM 551 N N . ALA A 1 79 ? 10.342 -5.263 -18.475 1.00 90.06 79 ALA A N 1
ATOM 552 C CA . ALA A 1 79 ? 10.897 -5.376 -17.129 1.00 90.06 79 ALA A CA 1
ATOM 553 C C . ALA A 1 79 ? 10.247 -4.365 -16.172 1.00 90.06 79 ALA A C 1
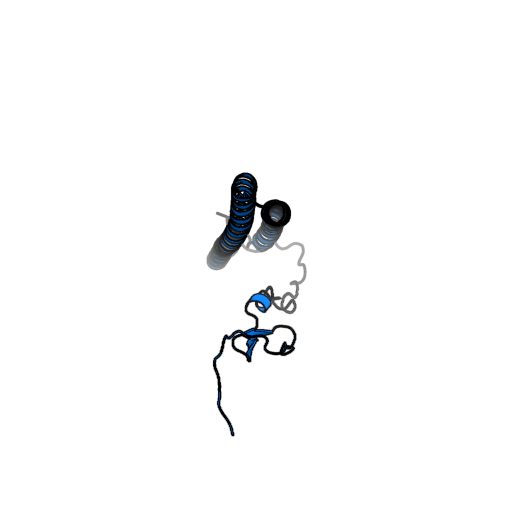ATOM 555 O O . ALA A 1 79 ? 9.729 -4.759 -15.127 1.00 90.06 79 ALA A O 1
ATOM 556 N N . GLN A 1 80 ? 10.176 -3.088 -16.561 1.00 91.62 80 GLN A N 1
ATOM 557 C CA . GLN A 1 80 ? 9.561 -2.036 -15.745 1.00 91.62 80 GLN A CA 1
ATOM 558 C C . GLN A 1 80 ? 8.067 -2.288 -15.492 1.00 91.62 80 GLN A C 1
ATOM 560 O O . GLN A 1 80 ? 7.598 -2.122 -14.367 1.00 91.62 80 GLN A O 1
ATOM 565 N N . ALA A 1 81 ? 7.316 -2.749 -16.498 1.00 88.50 81 ALA A N 1
ATOM 566 C CA . ALA A 1 81 ? 5.908 -3.107 -16.331 1.00 88.50 81 ALA A CA 1
ATOM 567 C C . ALA A 1 81 ? 5.723 -4.271 -15.343 1.00 88.50 81 ALA A C 1
ATOM 569 O O . ALA A 1 81 ? 4.799 -4.253 -14.522 1.00 88.50 81 ALA A O 1
ATOM 570 N N . SER A 1 82 ? 6.608 -5.273 -15.393 1.00 88.50 82 SER A N 1
ATOM 571 C CA . SER A 1 82 ? 6.567 -6.422 -14.485 1.00 88.50 82 SER A CA 1
ATOM 572 C C . SER A 1 82 ? 6.887 -6.036 -13.037 1.00 88.50 82 SER A C 1
ATOM 574 O O . SER A 1 82 ? 6.165 -6.456 -12.128 1.00 88.50 82 SER A O 1
ATOM 576 N N . GLU A 1 83 ? 7.899 -5.184 -12.830 1.00 87.44 83 GLU A N 1
ATOM 577 C CA . GLU A 1 83 ? 8.298 -4.652 -11.523 1.00 87.44 83 GLU A CA 1
ATOM 578 C C . GLU A 1 83 ? 7.161 -3.835 -10.906 1.00 87.44 83 GLU A C 1
ATOM 580 O O . GLU A 1 83 ? 6.719 -4.133 -9.794 1.00 87.44 83 GLU A O 1
ATOM 585 N N . PHE A 1 84 ? 6.614 -2.880 -11.663 1.00 89.00 84 PHE A N 1
ATOM 586 C CA . PHE A 1 84 ? 5.512 -2.034 -11.207 1.00 89.00 84 PHE A CA 1
ATOM 587 C C . PHE A 1 84 ? 4.268 -2.852 -10.850 1.00 89.00 84 PHE A C 1
ATOM 589 O O . PHE A 1 84 ? 3.654 -2.655 -9.803 1.00 89.00 84 PHE A O 1
ATOM 596 N N . SER A 1 85 ? 3.922 -3.837 -11.683 1.00 87.62 85 SER A N 1
ATOM 597 C CA . SER A 1 85 ? 2.774 -4.712 -11.432 1.00 87.62 85 SER A CA 1
ATOM 598 C C . SER A 1 85 ? 2.975 -5.594 -10.197 1.00 87.62 85 SER A C 1
ATOM 600 O O . SER A 1 85 ? 2.028 -5.846 -9.451 1.00 87.62 85 SER A O 1
ATOM 602 N N . ALA A 1 86 ? 4.191 -6.101 -9.973 1.00 87.44 86 ALA A N 1
ATOM 603 C CA . ALA A 1 86 ? 4.510 -6.891 -8.788 1.00 87.44 86 ALA A CA 1
ATOM 604 C C . ALA A 1 86 ? 4.440 -6.046 -7.513 1.00 87.44 86 ALA A C 1
ATOM 606 O O . ALA A 1 86 ? 3.833 -6.484 -6.533 1.00 87.44 86 ALA A O 1
ATOM 607 N N . GLN A 1 87 ? 4.988 -4.832 -7.556 1.00 87.25 87 GLN A N 1
ATOM 608 C CA . GLN A 1 87 ? 4.923 -3.877 -6.457 1.00 87.25 87 GLN A CA 1
ATOM 609 C C . GLN A 1 87 ? 3.473 -3.483 -6.143 1.00 87.25 87 GLN A C 1
ATOM 611 O O . GLN A 1 87 ? 3.049 -3.601 -4.995 1.00 87.25 87 GLN A O 1
ATOM 616 N N . GLY A 1 88 ? 2.674 -3.144 -7.162 1.00 87.75 88 GLY A N 1
ATOM 617 C CA . GLY A 1 88 ? 1.256 -2.811 -7.004 1.00 87.75 88 GLY A CA 1
ATOM 618 C C . GLY A 1 88 ? 0.440 -3.938 -6.362 1.00 87.75 88 GLY A C 1
ATOM 619 O O . GLY A 1 88 ? -0.356 -3.690 -5.461 1.00 87.75 88 GLY A O 1
ATOM 620 N N . ARG A 1 89 ? 0.689 -5.204 -6.731 1.00 91.56 89 ARG A N 1
ATOM 621 C CA . ARG A 1 89 ? 0.056 -6.356 -6.056 1.00 91.56 89 ARG A CA 1
ATOM 622 C C . ARG A 1 89 ? 0.472 -6.487 -4.591 1.00 91.56 89 ARG A C 1
ATOM 624 O O . ARG A 1 89 ? -0.346 -6.887 -3.767 1.00 91.56 89 ARG A O 1
ATOM 631 N N . GLY A 1 90 ? 1.735 -6.205 -4.272 1.00 91.12 90 GLY A N 1
ATOM 632 C CA . GLY A 1 90 ? 2.226 -6.200 -2.893 1.00 91.12 90 GLY A CA 1
ATOM 633 C C . GLY A 1 90 ? 1.540 -5.126 -2.051 1.00 91.12 90 GLY A C 1
ATOM 634 O O . GLY A 1 90 ? 1.048 -5.426 -0.965 1.00 91.12 90 GLY A O 1
ATOM 635 N N . HIS A 1 91 ? 1.443 -3.913 -2.597 1.00 91.81 91 HIS A N 1
ATOM 636 C CA . HIS A 1 91 ? 0.764 -2.779 -1.973 1.00 91.81 91 HIS A CA 1
ATOM 637 C C . HIS A 1 91 ? -0.713 -3.086 -1.698 1.00 91.81 91 HIS A C 1
ATOM 639 O O . HIS A 1 91 ? -1.153 -2.960 -0.557 1.00 91.81 91 HIS A O 1
ATOM 645 N N . LEU A 1 92 ? -1.444 -3.588 -2.702 1.00 90.81 92 LEU A N 1
ATOM 646 C CA . LEU A 1 92 ? -2.859 -3.951 -2.568 1.00 90.81 92 LEU A CA 1
ATOM 647 C C . LEU A 1 92 ? -3.094 -4.993 -1.471 1.00 90.81 92 LEU A C 1
ATOM 649 O O . LEU A 1 92 ? -3.969 -4.810 -0.636 1.00 90.81 92 LEU A O 1
ATOM 653 N N . ARG A 1 93 ? -2.282 -6.056 -1.413 1.00 94.44 93 ARG A N 1
ATOM 654 C CA . ARG A 1 93 ? -2.424 -7.091 -0.373 1.00 94.44 93 ARG A CA 1
ATOM 655 C C . ARG A 1 93 ? -2.212 -6.541 1.033 1.00 94.44 93 ARG A C 1
ATOM 657 O O . ARG A 1 93 ? -2.900 -6.950 1.965 1.00 94.44 93 ARG A O 1
ATOM 664 N N . LEU A 1 94 ? -1.242 -5.642 1.196 1.00 91.00 94 LEU A N 1
ATOM 665 C CA . LEU A 1 94 ? -0.985 -5.001 2.481 1.00 91.00 94 LEU A CA 1
ATOM 666 C C . LEU A 1 94 ? -2.159 -4.097 2.875 1.00 91.00 94 LEU A C 1
ATOM 668 O O . LEU A 1 94 ? -2.645 -4.183 4.000 1.00 91.00 94 LEU A O 1
ATOM 672 N N . GLU A 1 95 ? -2.658 -3.284 1.946 1.00 93.38 95 GLU A N 1
ATOM 673 C CA . GLU A 1 95 ? -3.826 -2.427 2.167 1.00 93.38 95 GLU A CA 1
ATOM 674 C C . GLU A 1 95 ? -5.080 -3.238 2.514 1.00 93.38 95 GLU A C 1
ATOM 676 O O . GLU A 1 95 ? -5.761 -2.916 3.485 1.00 93.38 95 GLU A O 1
ATOM 681 N N . GLU A 1 96 ? -5.342 -4.331 1.793 1.00 94.50 96 GLU A N 1
ATOM 682 C CA . GLU A 1 96 ? -6.428 -5.271 2.084 1.00 94.50 96 GLU A CA 1
ATOM 683 C C . GLU A 1 96 ? -6.289 -5.879 3.484 1.00 94.50 96 GLU A C 1
ATOM 685 O O . GLU A 1 96 ? -7.270 -5.923 4.227 1.00 94.50 96 GLU A O 1
ATOM 690 N N . SER A 1 97 ? -5.082 -6.296 3.887 1.00 93.38 97 SER A N 1
ATOM 691 C CA . SER A 1 97 ? -4.861 -6.844 5.233 1.00 93.38 97 SER A CA 1
ATOM 692 C C . SER A 1 97 ? -5.111 -5.814 6.338 1.00 93.38 97 SER A C 1
ATOM 694 O O . SER A 1 97 ? -5.798 -6.118 7.309 1.00 93.38 97 SER A O 1
ATOM 696 N N . LEU A 1 98 ? -4.642 -4.575 6.167 1.00 90.06 98 LEU A N 1
ATOM 697 C CA . LEU A 1 98 ? -4.840 -3.504 7.146 1.00 90.06 98 LEU A CA 1
ATOM 698 C C . LEU A 1 98 ? -6.308 -3.064 7.209 1.00 90.06 98 LEU A C 1
ATOM 700 O O . LEU A 1 98 ? -6.823 -2.758 8.285 1.00 90.06 98 LEU A O 1
ATOM 704 N N . ALA A 1 99 ? -6.999 -3.054 6.066 1.00 94.06 99 ALA A N 1
ATOM 705 C CA . ALA A 1 99 ? -8.431 -2.794 6.004 1.00 94.06 99 ALA A CA 1
ATOM 706 C C . ALA A 1 99 ? -9.236 -3.899 6.705 1.00 94.06 99 ALA A C 1
ATOM 708 O O . ALA A 1 99 ? -10.156 -3.590 7.464 1.00 94.06 99 ALA A O 1
ATOM 709 N N . ALA A 1 100 ? -8.866 -5.168 6.507 1.00 94.81 100 ALA A N 1
ATOM 710 C CA . ALA A 1 100 ? -9.487 -6.301 7.184 1.00 94.81 100 ALA A CA 1
ATOM 711 C C . ALA A 1 100 ? -9.248 -6.268 8.703 1.00 94.81 100 ALA A C 1
ATOM 713 O O . ALA A 1 100 ? -10.184 -6.485 9.470 1.00 94.81 100 ALA A O 1
ATOM 714 N N . GLU A 1 101 ? -8.034 -5.933 9.151 1.00 92.62 101 GLU A N 1
ATOM 715 C CA . GLU A 1 101 ? -7.719 -5.748 10.575 1.00 92.62 101 GLU A CA 1
ATOM 716 C C . GLU A 1 101 ? -8.555 -4.628 11.206 1.00 92.62 101 GLU A C 1
ATOM 718 O O . GLU A 1 101 ? -9.124 -4.807 12.285 1.00 92.62 101 GLU A O 1
ATOM 723 N N . ALA A 1 102 ? -8.673 -3.483 10.526 1.00 93.56 102 ALA A N 1
ATOM 724 C CA . ALA A 1 102 ? -9.496 -2.373 10.992 1.00 93.56 102 ALA A CA 1
ATOM 725 C C . ALA A 1 102 ? -10.981 -2.758 11.082 1.00 93.56 102 ALA A C 1
ATOM 727 O O . ALA A 1 102 ? -11.633 -2.440 12.077 1.00 93.56 102 ALA A O 1
ATOM 728 N N . ALA A 1 103 ? -11.509 -3.460 10.074 1.00 95.56 103 ALA A N 1
ATOM 729 C CA . ALA A 1 103 ? -12.889 -3.941 10.066 1.00 95.56 103 ALA A CA 1
ATOM 730 C C . ALA A 1 103 ? -13.149 -4.931 11.212 1.00 95.56 103 ALA A C 1
ATOM 732 O O . ALA A 1 103 ? -14.055 -4.710 12.010 1.00 95.56 103 ALA A O 1
ATOM 733 N N . ALA A 1 104 ? -12.290 -5.940 11.378 1.00 95.19 104 ALA A N 1
ATOM 734 C CA . ALA A 1 104 ? -12.424 -6.927 12.447 1.00 95.19 104 ALA A CA 1
ATOM 735 C C . ALA A 1 104 ? -12.374 -6.291 13.849 1.00 95.19 104 ALA A C 1
ATOM 737 O O . ALA A 1 104 ? -13.134 -6.676 14.739 1.00 95.19 104 ALA A O 1
ATOM 738 N N . ALA A 1 105 ? -11.510 -5.292 14.059 1.00 93.38 105 ALA A N 1
ATOM 739 C CA . ALA A 1 105 ? -11.436 -4.567 15.327 1.00 93.38 105 ALA A CA 1
ATOM 740 C C . ALA A 1 105 ? -12.687 -3.709 15.598 1.00 93.38 105 ALA A C 1
ATOM 742 O O . ALA A 1 105 ? -13.123 -3.607 16.749 1.00 93.38 105 ALA A O 1
ATOM 743 N N . ARG A 1 106 ? -13.289 -3.116 14.555 1.00 95.94 106 ARG A N 1
ATOM 744 C CA . ARG A 1 106 ? -14.564 -2.388 14.671 1.00 95.94 106 ARG A CA 1
ATOM 745 C C . ARG A 1 106 ? -15.709 -3.330 15.016 1.00 95.94 106 ARG A C 1
ATOM 747 O O . ARG A 1 106 ? -16.406 -3.067 15.992 1.00 95.94 106 ARG A O 1
ATOM 754 N N . ASP A 1 107 ? -15.843 -4.437 14.291 1.00 96.81 107 ASP A N 1
ATOM 755 C CA . ASP A 1 107 ? -16.893 -5.433 14.528 1.00 96.81 107 ASP A CA 1
ATOM 756 C C . ASP A 1 107 ? -16.813 -5.968 15.966 1.00 96.81 107 ASP A C 1
ATOM 758 O O . ASP A 1 107 ? -17.809 -5.995 16.690 1.00 96.81 107 ASP A O 1
ATOM 762 N N . LEU A 1 108 ? -15.598 -6.276 16.438 1.00 96.62 108 LEU A N 1
ATOM 763 C CA . LEU A 1 108 ? -15.361 -6.677 17.824 1.00 96.62 108 LEU A CA 1
ATOM 764 C C . LEU A 1 108 ? -15.789 -5.591 18.826 1.00 96.62 108 LEU A C 1
ATOM 766 O O . LEU A 1 108 ? -16.411 -5.894 19.846 1.00 96.62 108 LEU A O 1
ATOM 770 N N . SER A 1 109 ? -15.470 -4.321 18.559 1.00 96.44 109 SER A N 1
ATOM 771 C CA . SER A 1 109 ? -15.875 -3.196 19.412 1.00 96.44 109 SER A CA 1
ATOM 772 C C . SER A 1 109 ? -17.400 -3.056 19.495 1.00 96.44 109 SER A C 1
ATOM 774 O O . SER A 1 109 ? -17.956 -2.862 20.585 1.00 96.44 109 SER A O 1
ATOM 776 N N . GLU A 1 110 ? -18.094 -3.194 18.365 1.00 96.94 110 GLU A N 1
ATOM 777 C CA . GLU A 1 110 ? -19.553 -3.126 18.287 1.00 96.94 110 GLU A CA 1
ATOM 778 C C . GLU A 1 110 ? -20.219 -4.293 19.021 1.00 96.94 110 GLU A C 1
ATOM 780 O O . GLU A 1 110 ? -21.158 -4.079 19.797 1.00 96.94 110 GLU A O 1
ATOM 785 N N . ASP A 1 111 ? -19.701 -5.508 18.855 1.00 97.81 111 ASP A N 1
ATOM 786 C CA . ASP A 1 111 ? -20.209 -6.698 19.531 1.00 97.81 111 ASP A CA 1
ATOM 787 C C . ASP A 1 111 ? -20.009 -6.634 21.042 1.00 97.81 111 ASP A C 1
ATOM 789 O O . ASP A 1 111 ? -20.956 -6.865 21.801 1.00 97.81 111 ASP A O 1
ATOM 793 N N . LEU A 1 112 ? -18.824 -6.233 21.508 1.00 96.56 112 LEU A N 1
ATOM 794 C CA . LEU A 1 112 ? -18.567 -6.022 22.935 1.00 96.56 112 LEU A CA 1
ATOM 795 C C . LEU A 1 112 ? -19.470 -4.923 23.506 1.00 96.56 112 LEU A C 1
ATOM 797 O O . LEU A 1 112 ? -20.007 -5.058 24.610 1.00 96.56 112 LEU A O 1
ATOM 801 N N . THR A 1 113 ? -19.717 -3.861 22.736 1.00 96.25 113 THR A N 1
AT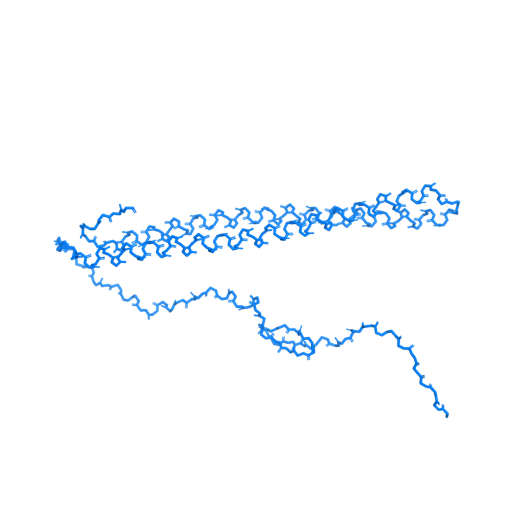OM 802 C CA . THR A 1 113 ? -20.659 -2.804 23.119 1.00 96.25 113 THR A CA 1
ATOM 803 C C . THR A 1 113 ? -22.078 -3.356 23.245 1.00 96.25 113 THR A C 1
ATOM 805 O O . THR A 1 113 ? -22.750 -3.092 24.247 1.00 96.25 113 THR A O 1
ATOM 808 N N . ARG A 1 114 ? -22.536 -4.163 22.284 1.00 96.75 114 ARG A N 1
ATOM 809 C CA . ARG A 1 114 ? -23.851 -4.819 22.308 1.00 96.75 114 ARG A CA 1
ATOM 810 C C . ARG A 1 114 ? -23.983 -5.743 23.519 1.00 96.75 114 ARG A C 1
ATOM 812 O O . ARG A 1 114 ? -24.935 -5.609 24.287 1.00 96.75 114 ARG A O 1
ATOM 819 N N . GLN A 1 115 ? -22.996 -6.606 23.759 1.00 95.75 115 GLN A N 1
ATOM 820 C CA . GLN A 1 115 ? -22.960 -7.506 24.917 1.00 95.75 115 GLN A CA 1
ATOM 821 C C . GLN A 1 115 ? -22.961 -6.733 26.243 1.00 95.75 115 GLN A C 1
ATOM 823 O O . GLN A 1 115 ? -23.694 -7.090 27.168 1.00 95.75 115 GLN A O 1
ATOM 828 N N . SER A 1 116 ? -22.224 -5.619 26.326 1.00 95.38 116 SER A N 1
ATOM 829 C CA . SER A 1 116 ? -22.209 -4.765 27.519 1.00 95.38 116 SER A CA 1
ATOM 830 C C . SER A 1 116 ? -23.588 -4.174 27.836 1.00 95.38 116 SER A C 1
ATOM 832 O O . SER A 1 116 ? -23.942 -4.031 29.001 1.00 95.38 116 SER A O 1
ATOM 834 N N . ARG A 1 117 ? -24.419 -3.875 26.829 1.00 94.00 117 ARG A N 1
ATOM 835 C CA . ARG A 1 117 ? -25.780 -3.357 27.055 1.00 94.00 117 ARG A CA 1
ATOM 836 C C . ARG A 1 117 ? -26.724 -4.429 27.601 1.00 94.00 117 ARG A C 1
ATOM 838 O O . ARG A 1 117 ? -27.617 -4.102 28.377 1.00 94.00 117 ARG A O 1
ATOM 845 N N . HIS A 1 118 ? -26.510 -5.693 27.238 1.00 94.69 118 HIS A N 1
ATOM 846 C CA . HIS A 1 118 ? -27.334 -6.821 27.687 1.00 94.69 118 HIS A CA 1
ATOM 847 C C . HIS A 1 118 ? -26.854 -7.464 29.000 1.00 94.69 118 HIS A C 1
ATOM 849 O O . HIS A 1 118 ? -27.611 -8.195 29.644 1.00 94.69 118 HIS A O 1
ATOM 855 N N . ALA A 1 119 ? -25.622 -7.193 29.436 1.00 95.06 119 ALA A N 1
ATOM 856 C CA . ALA A 1 119 ? -25.085 -7.756 30.668 1.00 95.06 119 ALA A CA 1
ATOM 857 C C . ALA A 1 119 ? -25.790 -7.191 31.917 1.00 95.06 119 ALA A C 1
ATOM 859 O O . ALA A 1 119 ? -25.857 -5.985 32.148 1.00 95.06 119 ALA A O 1
ATOM 860 N N . ARG A 1 120 ? -26.290 -8.083 32.781 1.00 93.31 120 ARG A N 1
ATOM 861 C CA . ARG A 1 120 ? -27.024 -7.703 34.005 1.00 93.31 120 ARG A CA 1
ATOM 862 C C . ARG A 1 120 ? -26.092 -7.173 35.102 1.00 93.31 120 ARG A C 1
ATOM 864 O O . ARG A 1 120 ? -26.403 -6.196 35.784 1.00 93.31 120 ARG A O 1
ATOM 871 N N . GLN A 1 121 ? -24.917 -7.784 35.251 1.00 96.38 121 GLN A N 1
ATOM 872 C CA . GLN A 1 121 ? -23.959 -7.443 36.304 1.00 96.38 121 GLN A CA 1
ATOM 873 C C . GLN A 1 121 ? -23.144 -6.193 35.943 1.00 96.38 121 GLN A C 1
ATOM 875 O O . GLN A 1 121 ? -22.551 -6.106 34.869 1.00 96.38 121 GLN A O 1
ATOM 880 N N . SER A 1 122 ? -23.080 -5.214 36.850 1.00 94.38 122 SER A N 1
ATOM 881 C CA . SER A 1 122 ? -22.377 -3.938 36.624 1.00 94.38 122 SER A CA 1
ATOM 882 C C . SER A 1 122 ? -20.862 -4.092 36.435 1.00 94.38 122 SER A C 1
ATOM 884 O O . SER A 1 122 ? -20.257 -3.309 35.704 1.00 94.38 122 SER A O 1
ATOM 886 N N . ALA A 1 123 ? -20.239 -5.092 37.063 1.00 95.38 123 ALA A N 1
ATOM 887 C CA . ALA A 1 123 ? -18.823 -5.406 36.868 1.00 95.38 123 ALA A CA 1
ATOM 888 C C . ALA A 1 123 ? -18.548 -5.899 35.437 1.00 95.38 123 ALA A C 1
ATOM 890 O O . ALA A 1 123 ? -17.692 -5.338 34.757 1.00 95.38 123 ALA A O 1
ATOM 891 N N . ILE A 1 124 ? -19.348 -6.856 34.948 1.00 95.00 124 ILE A N 1
ATOM 892 C CA . ILE A 1 124 ? -19.252 -7.387 33.577 1.00 95.00 124 ILE A CA 1
ATOM 893 C C . ILE A 1 124 ? -19.474 -6.271 32.552 1.00 95.00 124 ILE A C 1
ATOM 895 O O . ILE A 1 124 ? -18.688 -6.129 31.620 1.00 95.00 124 ILE A O 1
ATOM 899 N N . ARG A 1 125 ? -20.487 -5.418 32.757 1.00 95.62 125 ARG A N 1
ATOM 900 C CA . ARG A 1 125 ? -20.743 -4.261 31.882 1.00 95.62 125 ARG A CA 1
ATOM 901 C C . ARG A 1 125 ? -19.533 -3.349 31.740 1.00 95.62 125 ARG A C 1
ATOM 903 O O . ARG A 1 125 ? -19.172 -2.987 30.626 1.00 95.62 125 ARG A O 1
ATOM 910 N N . ARG A 1 126 ? -18.909 -2.981 32.864 1.00 95.12 126 ARG A N 1
ATOM 911 C CA . ARG A 1 126 ? -17.724 -2.111 32.869 1.00 95.12 126 ARG A CA 1
ATOM 912 C C . ARG A 1 126 ? -16.537 -2.768 32.174 1.00 95.12 126 ARG A C 1
ATOM 914 O O . ARG A 1 126 ? -15.844 -2.086 31.428 1.00 95.12 126 ARG A O 1
ATOM 921 N N . HIS A 1 127 ? -16.336 -4.067 32.382 1.00 96.88 127 HIS A N 1
ATOM 922 C CA . HIS A 1 127 ? -15.249 -4.804 31.747 1.00 96.88 127 HIS A CA 1
ATOM 923 C C . HIS A 1 127 ? -15.427 -4.903 30.224 1.00 96.88 127 HIS A C 1
ATOM 925 O O . HIS A 1 127 ? -14.529 -4.509 29.486 1.00 96.88 127 HIS A O 1
ATOM 931 N N . LEU A 1 128 ? -16.611 -5.307 29.750 1.00 95.56 128 LEU A N 1
ATOM 932 C CA . LEU A 1 128 ? -16.922 -5.366 28.315 1.00 95.56 128 LEU A CA 1
ATOM 933 C C . LEU A 1 128 ? -16.838 -3.984 27.654 1.00 95.56 128 LEU A C 1
ATOM 935 O O . LEU A 1 128 ? -16.321 -3.855 26.550 1.00 95.56 128 LEU A O 1
ATOM 939 N N . ALA A 1 129 ? -17.295 -2.931 28.338 1.00 94.00 129 ALA A N 1
ATOM 940 C CA . ALA A 1 129 ? -17.178 -1.565 27.837 1.00 94.00 129 ALA A CA 1
ATOM 941 C C . ALA A 1 129 ? -15.718 -1.084 27.756 1.00 94.00 129 ALA A C 1
ATOM 943 O O . ALA A 1 129 ? -15.391 -0.301 26.867 1.00 94.00 129 ALA A O 1
ATOM 944 N N . ALA A 1 130 ? -14.840 -1.527 28.662 1.00 95.31 130 ALA A N 1
ATOM 945 C CA . ALA A 1 130 ? -13.410 -1.236 28.583 1.00 95.31 130 ALA A CA 1
ATOM 946 C C . ALA A 1 130 ? -12.770 -1.948 27.381 1.00 95.31 130 ALA A C 1
ATOM 948 O O . ALA A 1 130 ? -12.137 -1.287 26.561 1.00 95.31 130 ALA A O 1
ATOM 949 N N . GLN A 1 131 ? -13.043 -3.244 27.206 1.00 96.69 131 GLN A N 1
ATOM 950 C CA . GLN A 1 131 ? -12.565 -4.014 26.051 1.00 96.69 131 GLN A CA 1
ATOM 951 C C . GLN A 1 131 ? -13.081 -3.444 24.721 1.00 96.69 131 GLN A C 1
ATOM 953 O O . GLN A 1 131 ? -12.329 -3.340 23.757 1.00 96.69 131 GLN A O 1
ATOM 958 N N . ALA A 1 132 ? -14.340 -2.997 24.668 1.00 95.06 132 ALA A N 1
ATOM 959 C CA . ALA A 1 132 ? -14.899 -2.350 23.483 1.00 95.06 132 ALA A CA 1
ATOM 960 C C . ALA A 1 132 ? -14.142 -1.064 23.113 1.00 95.06 132 ALA A C 1
ATOM 962 O O . ALA A 1 132 ? -13.910 -0.801 21.933 1.00 95.06 132 ALA A O 1
ATOM 963 N N . ARG A 1 133 ? -13.731 -0.264 24.110 1.00 95.31 133 ARG A N 1
ATOM 964 C CA . ARG A 1 133 ? -12.925 0.948 23.884 1.00 95.31 133 ARG A CA 1
ATOM 965 C C . ARG A 1 133 ? -11.528 0.609 23.384 1.00 95.31 133 ARG A C 1
ATOM 967 O O . ARG A 1 133 ? -11.060 1.273 22.468 1.00 95.31 133 ARG A O 1
ATOM 974 N N . GLU A 1 134 ? -10.886 -0.406 23.954 1.00 96.00 134 GLU A N 1
ATOM 975 C CA . GLU A 1 134 ? -9.575 -0.884 23.499 1.00 96.00 134 GLU A CA 1
ATOM 976 C C . GLU A 1 134 ? -9.641 -1.380 22.047 1.00 96.00 134 GLU A C 1
ATOM 978 O O . GLU A 1 134 ? -8.834 -0.959 21.219 1.00 96.00 134 GLU A O 1
ATOM 983 N N . ALA A 1 135 ? -10.660 -2.175 21.700 1.00 95.00 135 ALA A N 1
ATOM 984 C CA . ALA A 1 135 ? -10.907 -2.615 20.326 1.00 95.00 135 ALA A CA 1
ATOM 985 C C . ALA A 1 135 ? -11.171 -1.430 19.375 1.00 95.00 135 ALA A C 1
ATOM 987 O O . ALA A 1 135 ? -10.613 -1.372 18.281 1.00 95.00 135 ALA A O 1
ATOM 988 N N . GLY A 1 136 ? -11.943 -0.430 19.815 1.00 94.12 136 GLY A N 1
ATOM 989 C CA . GLY A 1 136 ? -12.190 0.790 19.039 1.00 94.12 136 GLY A CA 1
ATOM 990 C C . GLY A 1 136 ? -10.927 1.635 18.820 1.00 94.12 136 GLY A C 1
ATOM 991 O O . GLY A 1 136 ? -10.720 2.184 17.739 1.00 94.12 136 GLY A O 1
ATOM 992 N N . GLN A 1 137 ? -10.038 1.709 19.815 1.00 95.44 137 GLN A N 1
ATOM 993 C CA . GLN A 1 137 ? -8.729 2.353 19.669 1.00 95.44 137 GLN A CA 1
ATOM 994 C C . GLN A 1 137 ? -7.820 1.577 18.709 1.00 95.44 137 GLN A C 1
ATOM 996 O O . GLN A 1 137 ? -7.135 2.194 17.892 1.00 95.44 137 GLN A O 1
ATOM 1001 N N . ALA A 1 138 ? -7.840 0.242 18.768 1.00 92.50 138 ALA A N 1
ATOM 1002 C CA . ALA A 1 138 ? -7.101 -0.611 17.843 1.00 92.50 138 ALA A CA 1
ATOM 1003 C C . ALA A 1 138 ? -7.580 -0.422 16.393 1.00 92.50 138 ALA A C 1
ATOM 1005 O O . ALA A 1 138 ? -6.748 -0.250 15.502 1.00 92.50 138 ALA A O 1
ATOM 1006 N N . ALA A 1 139 ? -8.896 -0.346 16.169 1.00 93.44 139 ALA A N 1
ATOM 1007 C CA . ALA A 1 139 ? -9.478 -0.021 14.868 1.00 93.44 139 ALA A CA 1
ATOM 1008 C C . ALA A 1 139 ? -8.993 1.337 14.338 1.00 93.44 139 ALA A C 1
ATOM 1010 O O . ALA A 1 139 ? -8.464 1.422 13.230 1.00 93.44 139 ALA A O 1
ATOM 1011 N N . ALA A 1 140 ? -9.085 2.393 15.153 1.00 94.19 140 ALA A N 1
ATOM 1012 C CA . ALA A 1 140 ? -8.634 3.727 14.760 1.00 94.19 140 ALA A CA 1
ATOM 1013 C C . ALA A 1 140 ? -7.125 3.767 14.444 1.00 94.19 140 ALA A C 1
ATOM 1015 O O . ALA A 1 140 ? -6.694 4.451 13.511 1.00 94.19 140 ALA A O 1
ATOM 1016 N N . ALA A 1 141 ? -6.311 3.021 15.196 1.00 93.62 141 ALA A N 1
ATOM 1017 C CA . ALA A 1 141 ? -4.881 2.894 14.935 1.00 93.62 141 ALA A CA 1
ATOM 1018 C C . ALA A 1 141 ? -4.596 2.154 13.617 1.00 93.62 141 ALA A C 1
ATOM 1020 O O . ALA A 1 141 ? -3.745 2.604 12.847 1.00 93.62 141 ALA A O 1
ATOM 1021 N N . ALA A 1 142 ? -5.316 1.064 13.332 1.00 91.69 142 ALA A N 1
ATOM 1022 C CA . ALA A 1 142 ? -5.205 0.321 12.077 1.00 91.69 142 ALA A CA 1
ATOM 1023 C C . ALA A 1 142 ? -5.602 1.186 10.870 1.00 91.69 142 ALA A C 1
ATOM 1025 O O . ALA A 1 142 ? -4.870 1.250 9.886 1.00 91.69 142 ALA A O 1
ATOM 1026 N N . GLU A 1 143 ? -6.686 1.957 10.971 1.00 94.69 143 GLU A N 1
ATOM 1027 C CA . GLU A 1 143 ? -7.092 2.904 9.925 1.00 94.69 143 GLU A CA 1
ATOM 1028 C C . GLU A 1 143 ? -6.064 4.004 9.678 1.00 94.69 143 GLU A C 1
ATOM 1030 O O . GLU A 1 143 ? -5.836 4.408 8.536 1.00 94.69 143 GLU A O 1
ATOM 1035 N N . LYS A 1 144 ? -5.450 4.522 10.746 1.00 96.19 144 LYS A N 1
ATOM 1036 C CA . LYS A 1 144 ? -4.394 5.526 10.622 1.00 96.19 144 LYS A CA 1
ATOM 1037 C C . LYS A 1 144 ? -3.195 4.944 9.873 1.00 96.19 144 LYS A C 1
ATOM 1039 O O . LYS A 1 144 ? -2.722 5.572 8.928 1.00 96.19 144 LYS A O 1
ATOM 1044 N N . ARG A 1 145 ? -2.770 3.728 10.235 1.00 93.69 145 ARG A N 1
ATOM 1045 C CA . ARG A 1 145 ? -1.702 3.002 9.530 1.00 93.69 145 ARG A CA 1
ATOM 1046 C C . ARG A 1 145 ? -2.059 2.745 8.071 1.00 93.69 145 ARG A C 1
ATOM 1048 O O . ARG A 1 145 ? -1.205 2.939 7.215 1.00 93.69 145 ARG A O 1
ATOM 1055 N N . LEU A 1 146 ? -3.305 2.372 7.771 1.00 94.94 146 LEU A N 1
ATOM 1056 C CA . LEU A 1 146 ? -3.776 2.190 6.397 1.00 94.94 146 LEU A CA 1
ATOM 1057 C C . LEU A 1 146 ? -3.647 3.491 5.594 1.00 94.94 146 LEU A C 1
ATOM 1059 O O . LEU A 1 146 ? -3.064 3.487 4.517 1.00 94.94 146 LEU A O 1
ATOM 1063 N N . LYS A 1 147 ? -4.121 4.622 6.133 1.00 95.75 147 LYS A N 1
ATOM 1064 C CA . LYS A 1 147 ? -4.012 5.934 5.468 1.00 95.75 147 LYS A CA 1
ATOM 1065 C C . LYS A 1 147 ? -2.560 6.341 5.216 1.00 95.75 147 LYS A C 1
ATOM 1067 O O . LYS A 1 147 ? -2.246 6.853 4.144 1.00 95.75 147 LYS A O 1
ATOM 1072 N N . GLU A 1 148 ? -1.685 6.124 6.194 1.00 95.94 148 GLU A N 1
ATOM 1073 C CA . GLU A 1 148 ? -0.247 6.384 6.059 1.00 95.94 148 GLU A CA 1
ATOM 1074 C C . GLU A 1 148 ? 0.390 5.472 5.002 1.00 95.94 148 GLU A C 1
ATOM 1076 O O . GLU A 1 148 ? 1.145 5.950 4.160 1.00 95.94 148 GLU A O 1
ATOM 1081 N N . THR A 1 149 ? 0.021 4.191 4.988 1.00 93.56 149 THR A N 1
ATOM 1082 C CA . THR A 1 149 ? 0.508 3.192 4.026 1.00 93.56 149 THR A CA 1
ATOM 1083 C C . THR A 1 149 ? 0.095 3.544 2.598 1.00 93.56 149 THR A C 1
ATOM 1085 O O . THR A 1 149 ? 0.954 3.641 1.727 1.00 93.56 149 THR A O 1
ATOM 1088 N N . VAL A 1 150 ? -1.185 3.854 2.370 1.00 94.38 150 VAL A N 1
ATOM 1089 C CA . VAL A 1 150 ? -1.703 4.306 1.064 1.00 94.38 150 VAL A CA 1
ATOM 1090 C C . VAL A 1 150 ? -0.971 5.565 0.591 1.00 94.38 150 VAL A C 1
ATOM 1092 O O . VAL A 1 150 ? -0.623 5.694 -0.583 1.00 94.38 150 VAL A O 1
ATOM 1095 N N . LYS A 1 151 ? -0.705 6.509 1.504 1.00 95.44 151 LYS A N 1
ATOM 1096 C CA . LYS A 1 151 ? 0.060 7.715 1.177 1.00 95.44 151 LYS A CA 1
ATOM 1097 C C . LYS A 1 151 ? 1.490 7.370 0.746 1.00 95.44 151 LYS A C 1
ATOM 1099 O O . LYS A 1 151 ? 1.925 7.877 -0.284 1.00 95.44 151 LYS A O 1
ATOM 1104 N N . MET A 1 152 ? 2.193 6.511 1.488 1.00 94.25 152 MET A N 1
ATOM 1105 C CA . MET A 1 152 ? 3.542 6.072 1.110 1.00 94.25 152 MET A CA 1
ATOM 1106 C C . MET A 1 152 ? 3.550 5.343 -0.236 1.00 94.25 152 MET A C 1
ATOM 1108 O O . MET A 1 152 ? 4.372 5.661 -1.086 1.00 94.25 152 MET A O 1
ATOM 1112 N N . HIS A 1 153 ? 2.596 4.442 -0.480 1.00 93.19 153 HIS A N 1
ATOM 1113 C CA . HIS A 1 153 ? 2.477 3.744 -1.761 1.00 93.19 153 HIS A CA 1
ATOM 1114 C C . HIS A 1 153 ? 2.285 4.709 -2.937 1.00 93.19 153 HIS A C 1
ATOM 1116 O O . HIS A 1 153 ? 2.865 4.500 -4.001 1.00 93.19 153 HIS A O 1
ATOM 1122 N N . ARG A 1 154 ? 1.521 5.793 -2.744 1.00 91.94 154 ARG A N 1
ATOM 1123 C CA . ARG A 1 154 ? 1.362 6.851 -3.751 1.00 91.94 154 ARG A CA 1
ATOM 1124 C C . ARG A 1 154 ? 2.660 7.625 -3.992 1.00 91.94 154 ARG A C 1
ATOM 1126 O O . ARG A 1 154 ? 2.966 7.962 -5.130 1.00 91.94 154 ARG A O 1
ATOM 1133 N N . GLU A 1 155 ? 3.422 7.917 -2.941 1.00 93.25 155 GLU A N 1
ATOM 1134 C CA . GLU A 1 155 ? 4.739 8.554 -3.076 1.00 93.25 155 GLU A CA 1
ATOM 1135 C C . GLU A 1 155 ? 5.730 7.644 -3.816 1.00 93.25 155 GLU A C 1
ATOM 1137 O O . GLU A 1 155 ? 6.478 8.115 -4.675 1.00 93.25 155 GLU A O 1
ATOM 1142 N N . ASP A 1 156 ? 5.704 6.341 -3.541 1.00 89.94 156 ASP A N 1
ATOM 1143 C CA . ASP A 1 156 ? 6.535 5.356 -4.232 1.00 89.94 156 ASP A CA 1
ATOM 1144 C C . ASP A 1 156 ? 6.137 5.188 -5.704 1.00 89.94 156 ASP A C 1
ATOM 1146 O O . ASP A 1 156 ? 7.014 5.048 -6.558 1.00 89.94 156 ASP A O 1
ATOM 1150 N N . GLU A 1 157 ? 4.845 5.277 -6.031 1.00 91.00 157 GLU A N 1
ATOM 1151 C CA . GLU A 1 157 ? 4.373 5.303 -7.419 1.00 91.00 157 GLU A CA 1
ATOM 1152 C C . GLU A 1 157 ? 4.929 6.515 -8.184 1.00 91.00 157 GLU A C 1
ATOM 1154 O O . GLU A 1 157 ? 5.425 6.371 -9.305 1.00 91.00 157 GLU A O 1
ATOM 1159 N N . GLU A 1 158 ? 4.891 7.710 -7.592 1.00 91.88 158 GLU A N 1
ATOM 1160 C CA . GLU A 1 158 ? 5.445 8.910 -8.229 1.00 91.88 158 GLU A CA 1
ATOM 1161 C C . GLU A 1 158 ? 6.968 8.812 -8.392 1.00 91.88 158 GLU A C 1
ATOM 1163 O O . GLU A 1 158 ? 7.499 9.089 -9.472 1.00 91.88 158 GLU A O 1
ATOM 1168 N N . ARG A 1 159 ? 7.679 8.302 -7.377 1.00 90.94 159 ARG A N 1
ATOM 1169 C CA . ARG A 1 159 ? 9.121 8.017 -7.484 1.00 90.94 159 ARG A CA 1
ATOM 1170 C C . ARG A 1 159 ? 9.421 7.022 -8.599 1.00 90.94 159 ARG A C 1
ATOM 1172 O O . ARG A 1 159 ? 10.379 7.222 -9.346 1.00 90.94 159 ARG A O 1
ATOM 1179 N N . PHE A 1 160 ? 8.614 5.971 -8.736 1.00 91.31 160 PHE A N 1
ATOM 1180 C CA . PHE A 1 160 ? 8.756 5.004 -9.819 1.00 91.31 160 PHE A CA 1
ATOM 1181 C C . PHE A 1 160 ? 8.589 5.680 -11.184 1.00 91.31 160 PHE A C 1
ATOM 1183 O O . PHE A 1 160 ? 9.440 5.504 -12.056 1.00 91.31 160 PHE A O 1
ATOM 1190 N N . LYS A 1 161 ? 7.549 6.505 -11.367 1.00 89.31 161 LYS A N 1
ATOM 1191 C CA . LYS A 1 161 ? 7.316 7.248 -12.620 1.00 89.31 161 LYS A CA 1
ATOM 1192 C C . LYS A 1 161 ? 8.494 8.148 -12.979 1.00 89.31 161 LYS A C 1
ATOM 1194 O O . LYS A 1 161 ? 8.881 8.213 -14.148 1.00 89.31 161 LYS A O 1
ATOM 1199 N N . ASP A 1 162 ? 9.078 8.831 -12.004 1.00 92.12 162 ASP A N 1
ATOM 1200 C CA . ASP A 1 162 ? 10.213 9.719 -12.250 1.00 92.12 162 ASP A CA 1
ATOM 1201 C C . ASP A 1 162 ? 11.492 8.948 -12.584 1.00 92.12 162 ASP A C 1
ATOM 1203 O O . ASP A 1 162 ? 12.168 9.267 -13.567 1.00 92.12 162 ASP A O 1
ATOM 1207 N N . LEU A 1 163 ? 11.785 7.870 -11.851 1.00 88.06 163 LEU A N 1
ATOM 1208 C CA . LEU A 1 163 ? 12.905 6.980 -12.166 1.00 88.06 163 LEU A CA 1
ATOM 1209 C C . LEU A 1 163 ? 12.750 6.337 -13.546 1.00 88.06 163 LEU A C 1
ATOM 1211 O O . LEU A 1 163 ? 13.723 6.258 -14.299 1.00 88.06 163 LEU A O 1
ATOM 1215 N N . TYR A 1 164 ? 11.533 5.928 -13.900 1.00 91.69 164 TYR A N 1
ATOM 1216 C CA . TYR A 1 164 ? 11.211 5.400 -15.216 1.00 91.69 164 TYR A CA 1
ATOM 1217 C C . TYR A 1 164 ? 11.526 6.421 -16.314 1.00 91.69 164 TYR A C 1
ATOM 1219 O O . TYR A 1 164 ? 12.244 6.090 -17.256 1.00 91.69 164 TYR A O 1
ATOM 1227 N N . LYS A 1 165 ? 11.071 7.677 -16.180 1.00 89.44 165 LYS A N 1
ATOM 1228 C CA . LYS A 1 165 ? 11.360 8.748 -17.154 1.00 89.44 165 LYS A CA 1
ATOM 1229 C C . LYS A 1 165 ? 12.863 8.986 -17.310 1.00 89.44 165 LYS A C 1
ATOM 1231 O O . LYS A 1 165 ? 13.344 9.109 -18.435 1.00 89.44 165 LYS A O 1
ATOM 1236 N N . ILE A 1 166 ? 13.606 9.038 -16.200 1.00 89.75 166 ILE A N 1
ATOM 1237 C CA . ILE A 1 166 ? 15.062 9.246 -16.213 1.00 89.75 166 ILE A CA 1
ATOM 1238 C C . ILE A 1 166 ? 15.760 8.087 -16.935 1.00 89.75 166 ILE A C 1
ATOM 1240 O O . ILE A 1 166 ? 16.571 8.318 -17.831 1.00 89.75 166 ILE A O 1
ATOM 1244 N N . ARG A 1 167 ? 15.422 6.837 -16.595 1.00 87.19 167 ARG A N 1
ATOM 1245 C CA . ARG A 1 167 ? 16.008 5.643 -17.225 1.00 87.19 167 ARG A CA 1
ATOM 1246 C C . ARG A 1 167 ? 15.644 5.532 -18.703 1.00 87.19 167 ARG A C 1
ATOM 1248 O O . ARG A 1 167 ? 16.528 5.267 -19.512 1.00 87.19 167 ARG A O 1
ATOM 1255 N N . ALA A 1 168 ? 14.390 5.803 -19.060 1.00 90.00 168 ALA A N 1
ATOM 1256 C CA . ALA A 1 168 ? 13.938 5.830 -20.446 1.00 90.00 168 ALA A CA 1
ATOM 1257 C C . ALA A 1 168 ? 14.706 6.886 -21.257 1.00 90.00 168 ALA A C 1
ATOM 1259 O O . ALA A 1 168 ? 15.198 6.585 -22.342 1.00 90.00 168 ALA A O 1
ATOM 1260 N N . ARG A 1 169 ? 14.896 8.097 -20.709 1.00 90.00 169 ARG A N 1
ATOM 1261 C CA . ARG A 1 169 ? 15.722 9.135 -21.344 1.00 90.00 169 ARG A CA 1
ATOM 1262 C C . ARG A 1 169 ? 17.166 8.665 -21.537 1.00 90.00 169 ARG A C 1
ATOM 1264 O O . ARG A 1 169 ? 17.671 8.768 -22.648 1.00 90.00 169 ARG A O 1
ATOM 1271 N N . MET A 1 170 ? 17.805 8.106 -20.507 1.00 86.38 170 MET A N 1
ATOM 1272 C CA . MET A 1 170 ? 19.178 7.592 -20.619 1.00 86.38 170 MET A CA 1
ATOM 1273 C C . MET A 1 170 ? 19.309 6.485 -21.674 1.00 86.38 170 MET A C 1
ATOM 1275 O O . MET A 1 170 ? 20.327 6.408 -22.360 1.00 86.38 170 MET A O 1
ATOM 1279 N N . LEU A 1 171 ? 18.298 5.623 -21.820 1.00 87.44 171 LEU A N 1
ATOM 1280 C CA . LEU A 1 171 ? 18.291 4.597 -22.861 1.00 87.44 171 LEU A CA 1
ATOM 1281 C C . LEU A 1 171 ? 18.175 5.235 -24.254 1.00 87.44 171 LEU A C 1
ATOM 1283 O O . LEU A 1 171 ? 18.948 4.905 -25.149 1.00 87.44 171 LEU A O 1
ATOM 1287 N N . LEU A 1 172 ? 17.273 6.206 -24.422 1.00 87.69 172 LEU A N 1
ATOM 1288 C CA . LEU A 1 172 ? 17.093 6.944 -25.676 1.00 87.69 172 LEU A CA 1
ATOM 1289 C C . LEU A 1 172 ? 18.330 7.766 -26.072 1.00 87.69 172 LEU A C 1
ATOM 1291 O O . LEU A 1 172 ? 18.617 7.897 -27.259 1.00 87.69 172 LEU A O 1
ATOM 1295 N N . GLU A 1 173 ? 19.099 8.284 -25.115 1.00 87.38 173 GLU A N 1
ATOM 1296 C CA . GLU A 1 173 ? 20.373 8.972 -25.380 1.00 87.38 173 GLU A CA 1
ATOM 1297 C C . GLU A 1 173 ? 21.449 8.028 -25.942 1.00 87.38 173 GLU A C 1
ATOM 1299 O O . GLU A 1 173 ? 22.329 8.457 -26.689 1.00 87.38 173 GLU A O 1
ATOM 1304 N N . ARG A 1 174 ? 21.358 6.723 -25.648 1.00 85.25 174 ARG A N 1
ATOM 1305 C CA . ARG A 1 174 ? 22.242 5.683 -26.206 1.00 85.25 174 ARG A CA 1
ATOM 1306 C C . ARG A 1 174 ? 21.804 5.198 -27.588 1.00 85.25 174 ARG A C 1
ATOM 1308 O O . ARG A 1 174 ? 22.467 4.333 -28.162 1.00 85.25 174 ARG A O 1
ATOM 1315 N N . ARG A 1 175 ? 20.712 5.744 -28.132 1.00 86.56 175 ARG A N 1
ATOM 1316 C CA . ARG A 1 175 ? 20.171 5.352 -29.435 1.00 86.56 175 ARG A CA 1
ATOM 1317 C C . ARG A 1 175 ? 21.239 5.480 -30.529 1.00 86.56 175 ARG A C 1
ATOM 1319 O O . ARG A 1 175 ? 21.806 6.564 -30.710 1.00 86.56 175 ARG A O 1
ATOM 1326 N N . PRO A 1 176 ? 21.480 4.426 -31.326 1.00 86.69 176 PRO A N 1
ATOM 1327 C CA . PRO A 1 176 ? 22.379 4.535 -32.462 1.0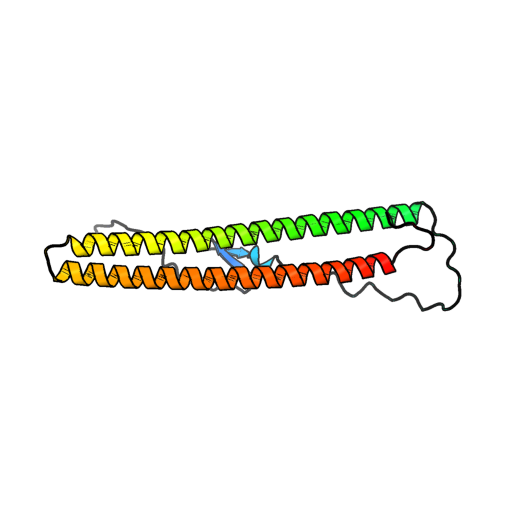0 86.69 176 PRO A CA 1
ATOM 1328 C C . PRO A 1 176 ? 21.830 5.505 -33.528 1.00 86.69 176 PRO A C 1
ATOM 1330 O O . PRO A 1 176 ? 20.619 5.649 -33.723 1.00 86.69 176 PRO A O 1
ATOM 1333 N N . ALA A 1 177 ? 22.728 6.208 -34.223 1.00 81.94 177 ALA A N 1
ATOM 1334 C CA . ALA A 1 177 ? 22.348 7.195 -35.233 1.00 81.94 177 ALA A CA 1
ATOM 1335 C C . ALA A 1 177 ? 21.593 6.531 -36.398 1.00 81.94 177 ALA A C 1
ATOM 1337 O O . ALA A 1 177 ? 22.038 5.517 -36.928 1.00 81.94 177 ALA A O 1
ATOM 1338 N N . GLY A 1 178 ? 20.464 7.114 -36.809 1.00 80.62 178 GLY A N 1
ATOM 1339 C CA . GLY A 1 178 ? 19.631 6.583 -37.896 1.00 80.62 178 GLY A CA 1
ATOM 1340 C C . GLY A 1 178 ? 18.626 5.500 -37.486 1.00 80.62 178 GLY A C 1
ATOM 1341 O O . GLY A 1 178 ? 17.817 5.106 -38.320 1.00 80.62 178 GLY A O 1
ATOM 1342 N N . CYS A 1 179 ? 18.611 5.057 -36.223 1.00 83.81 179 CYS A N 1
ATOM 1343 C CA . CYS A 1 179 ? 17.607 4.103 -35.751 1.00 83.81 179 CYS A CA 1
ATOM 1344 C C . CYS A 1 179 ? 16.295 4.808 -35.362 1.00 83.81 179 CYS A C 1
ATOM 1346 O O . CYS A 1 179 ? 16.330 5.751 -34.561 1.00 83.81 179 CYS A O 1
ATOM 1348 N N . PRO A 1 180 ? 15.136 4.365 -35.882 1.00 79.56 180 PRO A N 1
ATOM 1349 C CA . PRO A 1 180 ? 13.840 4.862 -35.439 1.00 79.56 180 PRO A CA 1
ATOM 1350 C C . PRO A 1 180 ? 13.518 4.343 -34.032 1.00 79.56 180 PRO A C 1
ATOM 1352 O O . PRO A 1 180 ? 13.880 3.224 -33.674 1.00 79.56 180 PRO A O 1
ATOM 1355 N N . VAL A 1 181 ? 12.815 5.160 -33.249 1.00 75.94 181 VAL A N 1
ATOM 1356 C CA . VAL A 1 181 ? 12.155 4.726 -32.011 1.00 75.94 181 VAL A CA 1
ATOM 1357 C C . VAL A 1 181 ? 10.715 4.432 -32.418 1.00 75.94 181 VAL A C 1
ATOM 1359 O O . VAL A 1 181 ? 10.069 5.316 -32.982 1.00 75.94 181 VAL A O 1
ATOM 1362 N N . LYS A 1 182 ? 10.267 3.191 -32.245 1.00 60.41 182 LYS A N 1
ATOM 1363 C CA . LYS A 1 182 ? 8.881 2.783 -32.487 1.00 60.41 182 LYS A CA 1
ATOM 1364 C C . LYS A 1 182 ? 8.177 2.581 -31.159 1.00 60.41 182 LYS A C 1
ATOM 1366 O O . LYS A 1 182 ? 8.879 2.161 -30.214 1.00 60.41 182 LYS A O 1
#